Protein AF-A0A7C5GS43-F1 (afdb_monomer)

Nearest PDB structures (foldseek):
  1zao-assembly1_A  TM=7.937E-01  e=9.694E-01  Archaeoglobus fulgidus
  2wgb-assembly1_A  TM=8.505E-01  e=1.320E+00  Mycolicibacterium smegmatis
  2isy-assembly1_B  TM=8.114E-01  e=1.404E+00  Mycobacterium tuberculosis
  2qq9-assembly1_A-2  TM=8.025E-01  e=2.302E+00  Corynebacterium diphtheriae
  4a6d-assembly1_A  TM=5.025E-01  e=4.268E+00  Homo sapiens

Solvent-accessible surface area (backbone atoms only — not comparable to full-atom values): 3991 Å² total; per-residue (Å²): 132,86,82,78,64,63,65,63,54,53,52,53,52,51,52,54,50,50,53,52,52,51,53,51,52,51,36,46,52,54,20,50,52,52,30,57,76,68,74,43,81,89,40,61,64,50,32,11,61,66,40,72,46,54,56,67,62,38,52,75,41,43,76,61,52,68,76,70,111

Radius of gyrati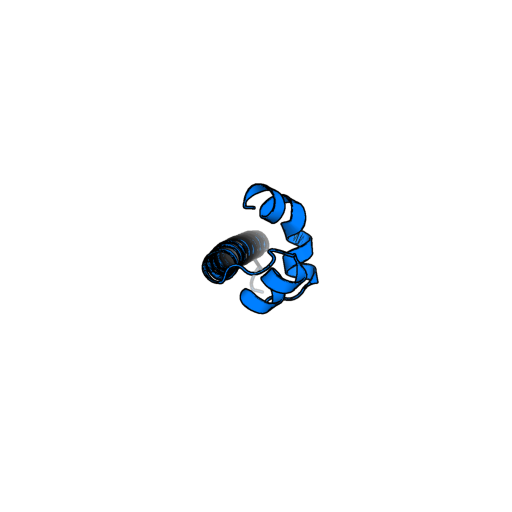on: 16.41 Å; Cα contacts (8 Å, |Δi|>4): 44; chains: 1; bounding box: 42×33×37 Å

Mean predicted aligned error: 5.69 Å

Sequence (69 aa):
MKEININNKRIATSKANRAKEEKSKENIINAINLLRIEDKKITIASIAKTAKISYNTAKKYKKFIEKQK

pLDDT: mean 90.34, std 12.35, range [45.12, 98.06]

Structure (mmCIF, N/CA/C/O backbone):
data_AF-A0A7C5GS43-F1
#
_entry.id   AF-A0A7C5GS43-F1
#
loop_
_atom_site.group_PDB
_atom_site.id
_atom_site.type_symbol
_atom_site.label_atom_id
_atom_site.label_alt_id
_atom_site.label_comp_id
_atom_site.label_asym_id
_atom_site.label_entity_id
_atom_site.label_seq_id
_atom_site.pdbx_PDB_ins_code
_atom_site.Cartn_x
_atom_site.Cartn_y
_atom_site.Cartn_z
_atom_site.occupancy
_atom_site.B_iso_or_equiv
_atom_site.auth_seq_id
_atom_site.auth_comp_id
_atom_site.auth_asym_id
_atom_site.auth_atom_id
_atom_site.pdbx_PDB_model_num
ATOM 1 N N . MET A 1 1 ? 26.740 -21.789 -29.836 1.00 45.12 1 MET A N 1
ATOM 2 C CA . MET A 1 1 ? 25.923 -21.599 -28.613 1.00 45.12 1 MET A CA 1
ATOM 3 C C . MET A 1 1 ? 25.602 -20.112 -28.489 1.00 45.12 1 MET A C 1
ATOM 5 O O . MET A 1 1 ? 26.508 -19.320 -28.698 1.00 45.12 1 MET A O 1
ATOM 9 N N . LYS A 1 2 ? 24.344 -19.707 -28.251 1.00 56.41 2 LYS A N 1
ATOM 10 C CA . LYS A 1 2 ? 24.002 -18.281 -28.063 1.00 56.41 2 LYS A CA 1
ATOM 11 C C . LYS A 1 2 ? 24.487 -17.830 -26.685 1.00 56.41 2 LYS A C 1
ATOM 13 O O . LYS A 1 2 ? 24.012 -18.350 -25.679 1.00 56.41 2 LYS A O 1
ATOM 18 N N . GLU A 1 3 ? 25.402 -16.868 -26.649 1.00 56.34 3 GLU A N 1
ATOM 19 C CA . GLU A 1 3 ? 25.810 -16.192 -25.419 1.00 56.34 3 GLU A CA 1
ATOM 20 C C . GLU A 1 3 ? 24.599 -15.484 -24.799 1.00 56.34 3 GLU A C 1
ATOM 22 O O . GLU A 1 3 ? 23.974 -14.602 -25.394 1.00 56.34 3 GLU A O 1
ATOM 27 N N . ILE A 1 4 ? 24.223 -15.895 -23.592 1.00 61.56 4 ILE A N 1
ATOM 28 C CA . ILE A 1 4 ? 23.196 -15.202 -22.823 1.00 61.56 4 ILE A CA 1
ATOM 29 C C . ILE A 1 4 ? 23.849 -13.944 -22.250 1.00 61.56 4 ILE A C 1
ATOM 31 O O . ILE A 1 4 ? 24.602 -14.020 -21.286 1.00 61.56 4 ILE A O 1
ATOM 35 N N . ASN A 1 5 ? 23.535 -12.773 -22.806 1.00 63.97 5 ASN A N 1
ATOM 36 C CA . ASN A 1 5 ? 23.980 -11.499 -22.243 1.00 63.97 5 ASN A CA 1
ATOM 37 C C . ASN A 1 5 ? 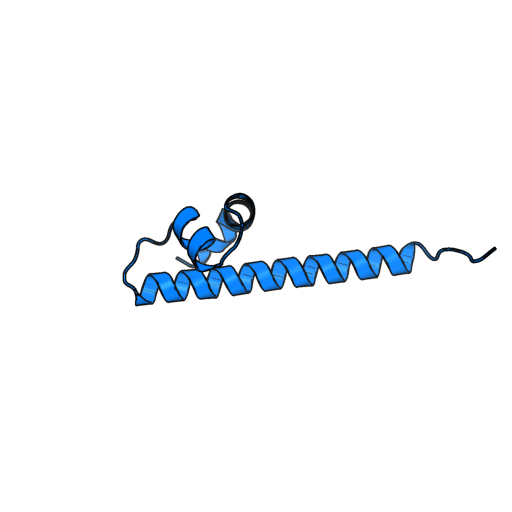23.238 -11.223 -20.915 1.00 63.97 5 ASN A C 1
ATOM 39 O O . ASN A 1 5 ? 22.088 -10.771 -20.886 1.00 63.97 5 ASN A O 1
ATOM 43 N N . ILE A 1 6 ? 23.894 -11.549 -19.798 1.00 67.38 6 ILE A N 1
ATOM 44 C CA . ILE A 1 6 ? 23.359 -11.453 -18.428 1.00 67.38 6 ILE A CA 1
ATOM 45 C C . ILE A 1 6 ? 23.073 -9.991 -18.032 1.00 67.38 6 ILE A C 1
ATOM 47 O O . ILE A 1 6 ? 22.134 -9.725 -17.275 1.00 67.38 6 ILE A O 1
ATOM 51 N N . ASN A 1 7 ? 23.814 -9.027 -18.587 1.00 68.69 7 ASN A N 1
ATOM 52 C CA . ASN A 1 7 ? 23.666 -7.606 -18.265 1.00 68.69 7 ASN A CA 1
ATOM 53 C C . ASN A 1 7 ? 22.325 -7.046 -18.754 1.00 68.69 7 ASN A C 1
ATOM 55 O O . ASN A 1 7 ? 21.613 -6.394 -17.985 1.00 68.69 7 ASN A O 1
ATOM 59 N N . ASN A 1 8 ? 21.909 -7.394 -19.974 1.00 71.00 8 ASN A N 1
ATOM 60 C CA . ASN A 1 8 ? 20.620 -6.954 -20.517 1.00 71.00 8 ASN A CA 1
ATOM 61 C C . ASN A 1 8 ? 19.430 -7.512 -19.717 1.00 71.00 8 ASN A C 1
ATOM 63 O O . ASN A 1 8 ? 18.463 -6.790 -19.459 1.00 71.00 8 ASN A O 1
ATOM 67 N N . LYS A 1 9 ? 19.520 -8.765 -19.245 1.00 68.38 9 LYS A N 1
ATOM 68 C CA . LYS A 1 9 ? 18.492 -9.376 -18.383 1.00 68.38 9 LYS A CA 1
ATOM 69 C C . LYS A 1 9 ? 18.378 -8.664 -17.032 1.00 68.38 9 LYS A C 1
ATOM 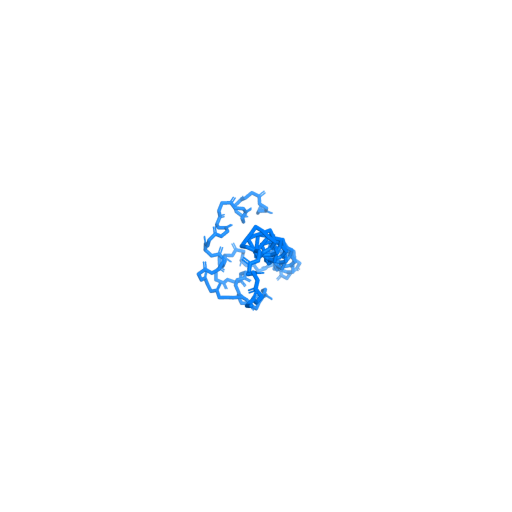71 O O . LYS A 1 9 ? 17.269 -8.371 -16.592 1.00 68.38 9 LYS A O 1
ATOM 76 N N . ARG A 1 10 ? 19.503 -8.330 -16.387 1.00 74.31 10 ARG A N 1
ATOM 77 C CA . ARG A 1 10 ? 19.508 -7.598 -15.103 1.00 74.31 10 ARG A CA 1
ATOM 78 C C . ARG A 1 10 ? 18.893 -6.202 -15.236 1.00 74.31 10 ARG A C 1
ATOM 80 O O . ARG A 1 10 ? 18.109 -5.801 -14.374 1.00 74.31 10 ARG A O 1
ATOM 87 N N . ILE A 1 11 ? 19.195 -5.491 -16.325 1.00 79.88 11 ILE A N 1
ATO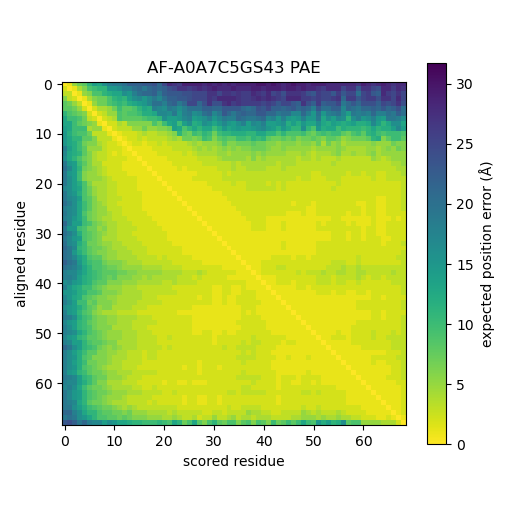M 88 C CA . ILE A 1 11 ? 18.628 -4.164 -16.614 1.00 79.88 11 ILE A CA 1
ATOM 89 C C . ILE A 1 11 ? 17.112 -4.257 -16.822 1.00 79.88 11 ILE A C 1
ATOM 91 O O . ILE A 1 11 ? 16.365 -3.481 -16.223 1.00 79.88 11 ILE A O 1
ATOM 95 N N . ALA A 1 12 ? 16.646 -5.223 -17.618 1.00 83.00 12 ALA A N 1
ATOM 96 C CA . ALA A 1 12 ? 15.220 -5.432 -17.862 1.00 83.00 12 ALA A CA 1
ATOM 97 C C . ALA A 1 12 ? 14.45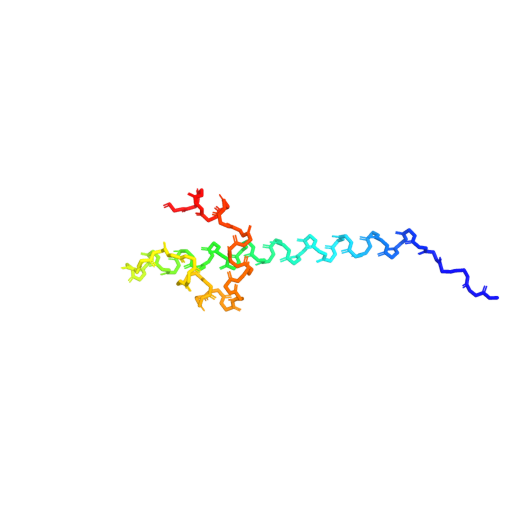6 -5.768 -16.568 1.00 83.00 12 ALA A C 1
ATOM 99 O O . ALA A 1 12 ? 13.431 -5.147 -16.281 1.00 83.00 12 ALA A O 1
ATOM 100 N N . THR A 1 13 ? 14.991 -6.669 -15.738 1.00 85.25 13 THR A N 1
ATOM 101 C CA . THR A 1 13 ? 14.402 -7.015 -14.433 1.00 85.25 13 THR A CA 1
ATOM 102 C C . THR A 1 13 ? 14.338 -5.807 -13.498 1.00 85.25 13 THR A C 1
ATOM 104 O O . THR A 1 13 ? 13.316 -5.581 -12.851 1.00 85.25 13 THR A O 1
ATOM 107 N N . SER A 1 14 ? 15.395 -4.990 -13.449 1.00 88.38 14 SER A N 1
ATOM 108 C CA . SER A 1 14 ? 15.405 -3.765 -12.641 1.00 88.38 14 SER A CA 1
ATOM 109 C C . SER A 1 14 ? 14.331 -2.771 -13.095 1.00 88.38 14 SER A C 1
ATOM 111 O O . SER A 1 14 ? 13.587 -2.254 -12.261 1.00 88.38 14 SER A O 1
ATOM 113 N N . LYS A 1 15 ? 14.192 -2.554 -14.411 1.00 90.12 15 LYS A N 1
ATOM 114 C CA . LYS A 1 15 ? 13.147 -1.687 -14.980 1.00 90.12 15 LYS A CA 1
ATOM 115 C C . LYS A 1 15 ? 11.743 -2.198 -14.652 1.00 90.12 15 LYS A C 1
ATOM 117 O O . LYS A 1 15 ? 10.915 -1.426 -14.178 1.00 90.12 15 LYS A O 1
ATOM 122 N N . ALA A 1 16 ? 11.496 -3.495 -14.826 1.00 90.50 16 ALA A N 1
ATOM 123 C CA . ALA A 1 16 ? 10.207 -4.104 -14.501 1.00 90.50 16 ALA A CA 1
ATOM 124 C C . ALA A 1 16 ? 9.866 -3.978 -13.007 1.00 90.50 16 ALA A C 1
ATOM 126 O O . ALA A 1 16 ? 8.718 -3.711 -12.652 1.00 90.50 16 ALA A O 1
ATOM 127 N N . ASN A 1 17 ? 10.858 -4.131 -12.126 1.00 91.12 17 ASN A N 1
ATOM 128 C CA . ASN A 1 17 ? 10.662 -3.945 -10.692 1.00 91.12 17 ASN A CA 1
ATOM 129 C C . ASN A 1 17 ? 10.320 -2.492 -10.357 1.00 91.12 17 ASN A C 1
ATOM 131 O O . ASN A 1 17 ? 9.348 -2.271 -9.643 1.00 91.12 17 ASN A O 1
ATOM 135 N N . ARG A 1 18 ? 11.038 -1.511 -10.920 1.00 93.81 18 ARG A N 1
ATOM 136 C CA . ARG A 1 18 ? 10.722 -0.083 -10.726 1.00 93.81 18 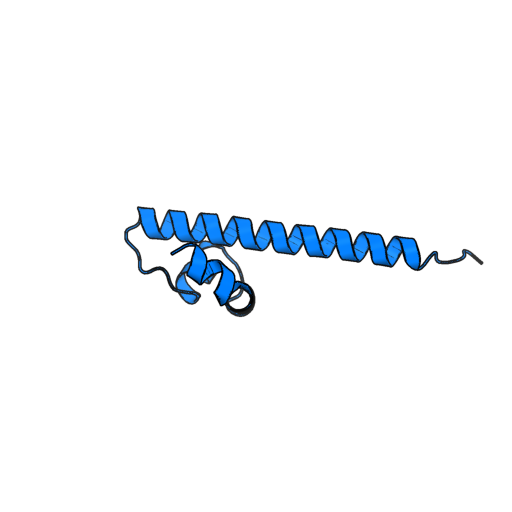ARG A CA 1
ATOM 137 C C . ARG A 1 18 ? 9.295 0.250 -11.159 1.00 93.81 18 ARG A C 1
ATOM 139 O O . ARG A 1 18 ? 8.548 0.794 -10.355 1.00 93.81 18 ARG A O 1
ATOM 146 N N . ALA A 1 19 ? 8.883 -0.199 -12.345 1.00 94.75 19 ALA A N 1
ATOM 147 C CA . ALA A 1 19 ? 7.521 0.010 -12.836 1.00 94.75 19 ALA A CA 1
ATOM 148 C C . ALA A 1 19 ? 6.456 -0.606 -11.905 1.00 94.75 19 ALA A C 1
ATOM 150 O O . ALA A 1 19 ? 5.417 -0.001 -11.642 1.00 94.75 19 ALA A O 1
ATOM 151 N N . LYS A 1 20 ? 6.712 -1.800 -11.346 1.00 93.06 20 LYS A N 1
ATOM 152 C CA . LYS A 1 20 ? 5.820 -2.417 -10.345 1.00 93.06 20 LYS A CA 1
ATOM 153 C C . LYS A 1 20 ? 5.752 -1.606 -9.051 1.00 93.06 20 LYS A C 1
ATOM 155 O O . LYS A 1 20 ? 4.683 -1.520 -8.441 1.00 93.06 20 LYS A O 1
ATOM 160 N N . GLU A 1 21 ? 6.873 -1.040 -8.611 1.00 94.38 21 GLU A N 1
ATOM 161 C CA . GLU A 1 21 ? 6.911 -0.203 -7.413 1.00 94.38 21 GLU A CA 1
ATOM 162 C C .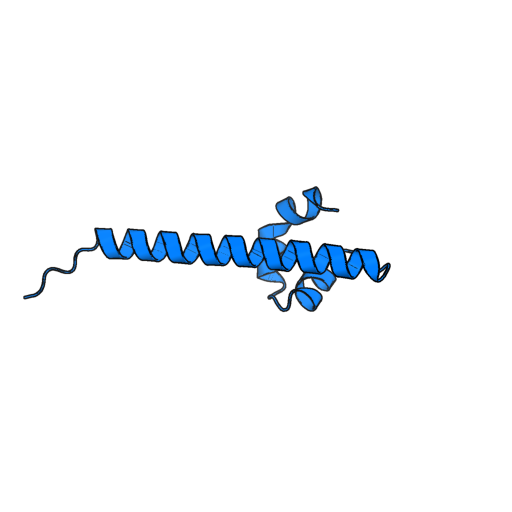 GLU A 1 21 ? 6.171 1.120 -7.612 1.00 94.38 21 GLU A C 1
ATOM 164 O O . GLU A 1 21 ? 5.422 1.524 -6.724 1.00 94.38 21 GLU A O 1
ATOM 169 N N . GLU A 1 22 ? 6.334 1.762 -8.767 1.00 95.88 22 GLU A N 1
ATOM 170 C CA . GLU A 1 22 ? 5.611 2.983 -9.140 1.00 95.88 22 GLU A CA 1
ATOM 171 C C . GLU A 1 22 ? 4.106 2.732 -9.199 1.00 95.88 22 GLU A C 1
ATOM 173 O O . GLU A 1 22 ? 3.353 3.398 -8.489 1.00 95.88 22 GLU A O 1
ATOM 178 N N . LYS A 1 23 ? 3.680 1.678 -9.903 1.00 95.50 23 LYS A N 1
ATOM 179 C CA . LYS A 1 23 ? 2.267 1.278 -9.966 1.00 95.50 23 LYS A CA 1
ATOM 180 C C . LYS A 1 23 ? 1.674 0.989 -8.585 1.00 95.50 23 LYS A C 1
ATOM 182 O O . LYS A 1 23 ? 0.527 1.323 -8.304 1.00 95.50 23 LYS A O 1
ATOM 187 N N . SER A 1 24 ? 2.455 0.380 -7.692 1.00 95.25 24 SER A N 1
ATOM 188 C CA . SER A 1 24 ? 2.007 0.125 -6.317 1.00 95.25 24 SER A CA 1
ATOM 189 C C . SER A 1 24 ? 1.804 1.424 -5.536 1.00 95.25 24 SER A C 1
ATOM 191 O O . SER A 1 24 ? 0.819 1.543 -4.810 1.00 95.25 24 SER A O 1
ATOM 193 N N . LYS A 1 25 ? 2.706 2.403 -5.686 1.00 96.44 25 LYS A N 1
ATOM 194 C CA . LYS A 1 25 ? 2.577 3.720 -5.042 1.00 96.44 25 LYS A CA 1
ATOM 195 C C . LYS A 1 25 ? 1.373 4.492 -5.576 1.00 96.44 25 LYS A C 1
ATOM 197 O O . LYS A 1 25 ? 0.631 5.049 -4.775 1.00 96.44 25 LYS A O 1
ATOM 202 N N . GLU A 1 26 ? 1.160 4.477 -6.887 1.00 97.31 26 GLU A N 1
ATOM 203 C CA . GLU A 1 26 ? 0.010 5.114 -7.536 1.00 97.31 26 GLU A CA 1
ATOM 204 C C . GLU A 1 26 ? -1.315 4.533 -7.021 1.00 97.31 26 GLU A C 1
ATOM 206 O O . GLU A 1 26 ? -2.172 5.267 -6.533 1.00 97.31 26 GLU A O 1
ATOM 211 N N . ASN A 1 27 ? -1.441 3.201 -7.001 1.00 96.88 27 ASN A N 1
ATOM 212 C CA . ASN A 1 27 ? -2.620 2.529 -6.452 1.00 96.88 27 ASN A CA 1
ATOM 213 C C . ASN A 1 27 ? -2.867 2.887 -4.978 1.00 96.88 27 ASN A C 1
ATOM 215 O O . ASN A 1 27 ? -4.013 3.050 -4.561 1.00 96.88 27 ASN A O 1
ATOM 219 N N . ILE A 1 28 ? -1.800 3.008 -4.181 1.00 97.69 28 ILE A N 1
ATOM 220 C CA . ILE A 1 28 ? -1.889 3.410 -2.774 1.00 97.69 28 ILE A CA 1
ATOM 221 C C . ILE A 1 28 ? -2.395 4.850 -2.645 1.00 97.69 28 ILE A C 1
ATOM 223 O O . ILE A 1 28 ? -3.284 5.086 -1.830 1.00 97.69 28 ILE A O 1
ATOM 227 N N . ILE A 1 29 ? -1.868 5.795 -3.431 1.00 97.69 29 ILE A N 1
ATOM 228 C CA . ILE A 1 29 ? -2.327 7.195 -3.424 1.00 97.69 29 ILE A CA 1
ATOM 229 C C . ILE A 1 29 ? -3.815 7.257 -3.781 1.00 97.69 29 ILE A C 1
ATOM 231 O O . ILE A 1 29 ? -4.600 7.859 -3.050 1.00 97.69 29 ILE A O 1
ATOM 235 N N . ASN A 1 30 ? -4.218 6.568 -4.848 1.00 97.69 30 ASN A N 1
ATOM 236 C CA . ASN A 1 30 ? -5.611 6.534 -5.289 1.00 97.69 30 ASN A CA 1
ATOM 237 C C . ASN A 1 30 ? -6.534 5.957 -4.206 1.00 97.69 30 ASN A C 1
ATOM 239 O O . ASN A 1 30 ? -7.600 6.507 -3.941 1.00 97.69 30 ASN A O 1
ATOM 243 N N . ALA A 1 31 ? -6.103 4.896 -3.520 1.00 97.94 31 ALA A N 1
ATOM 244 C CA . ALA A 1 31 ? -6.855 4.322 -2.410 1.00 97.94 31 ALA A CA 1
ATOM 245 C C . ALA A 1 31 ? -6.963 5.261 -1.202 1.00 97.94 31 ALA A C 1
ATOM 247 O O . ALA A 1 31 ? -8.026 5.331 -0.590 1.00 97.94 31 ALA A O 1
ATOM 248 N N . ILE A 1 32 ? -5.893 5.984 -0.855 1.00 97.56 32 ILE A N 1
ATOM 249 C CA . ILE A 1 32 ? -5.915 6.997 0.212 1.00 97.56 32 ILE A CA 1
ATOM 250 C C . ILE A 1 32 ? -6.913 8.103 -0.135 1.00 97.56 32 ILE A C 1
ATOM 252 O O . ILE A 1 32 ? -7.743 8.448 0.704 1.00 97.56 32 ILE A O 1
ATOM 256 N N . ASN A 1 33 ? -6.872 8.609 -1.368 1.00 97.88 33 ASN A N 1
ATOM 257 C CA . ASN A 1 33 ? -7.776 9.659 -1.829 1.00 97.88 33 ASN A CA 1
ATOM 258 C C . ASN A 1 33 ? -9.234 9.198 -1.807 1.00 97.88 33 ASN A C 1
ATOM 260 O O . ASN A 1 33 ? -10.084 9.917 -1.292 1.00 97.88 33 ASN A O 1
ATOM 264 N N . LEU A 1 34 ? -9.519 7.985 -2.289 1.00 97.94 34 LEU A N 1
ATOM 265 C CA . LEU A 1 34 ? -10.875 7.442 -2.261 1.00 97.94 34 LEU A CA 1
ATOM 266 C C . LEU A 1 34 ? -11.386 7.278 -0.825 1.00 97.94 34 LEU A C 1
ATOM 268 O O . LEU A 1 34 ? -12.490 7.707 -0.517 1.00 97.94 34 LEU A O 1
ATOM 272 N N . LEU A 1 35 ? -10.563 6.734 0.075 1.00 97.19 35 LEU A N 1
ATOM 273 C CA . LEU A 1 35 ? -10.929 6.611 1.489 1.00 97.19 35 LEU A CA 1
ATOM 274 C C . LEU A 1 35 ? -11.161 7.977 2.147 1.00 97.19 35 LEU A C 1
ATOM 276 O O . LEU A 1 35 ? -12.047 8.084 2.986 1.00 97.19 35 LEU A O 1
ATOM 280 N N . ARG A 1 36 ? -10.396 9.008 1.763 1.00 96.75 36 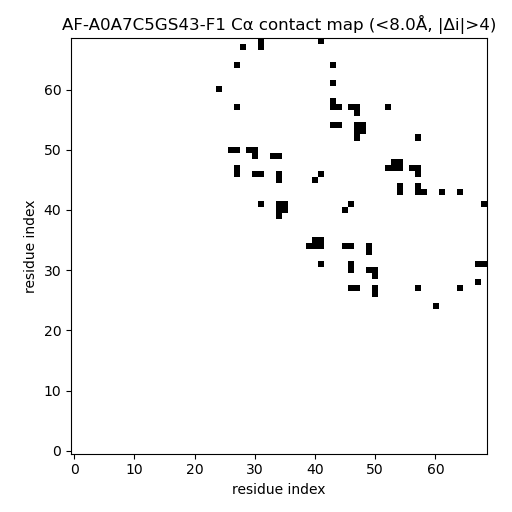ARG A N 1
ATOM 281 C CA . ARG A 1 36 ? -10.571 10.384 2.250 1.00 96.75 36 ARG A CA 1
ATOM 282 C C . ARG A 1 36 ? -11.884 10.997 1.750 1.00 96.75 36 ARG A C 1
ATOM 284 O O . ARG A 1 36 ? -12.571 11.636 2.532 1.00 96.75 36 ARG A O 1
ATOM 291 N N . ILE A 1 37 ? -12.241 10.775 0.483 1.00 97.44 37 ILE A N 1
ATOM 292 C CA . ILE A 1 37 ? -13.518 11.230 -0.100 1.00 97.44 37 ILE A CA 1
ATOM 293 C C . ILE A 1 37 ? -14.706 10.532 0.572 1.00 97.44 37 ILE A C 1
ATOM 295 O O . ILE A 1 37 ? -15.725 11.158 0.834 1.00 97.44 37 ILE A O 1
ATOM 299 N N . GLU A 1 38 ? -14.570 9.242 0.874 1.00 96.75 38 GLU A N 1
ATOM 300 C CA . GLU A 1 38 ? -15.608 8.445 1.536 1.00 96.75 38 GLU A CA 1
ATOM 301 C C . GLU A 1 38 ? -15.679 8.660 3.062 1.00 96.75 38 GLU A C 1
ATOM 303 O O . GLU A 1 38 ? -16.433 7.949 3.726 1.00 96.75 38 GLU A O 1
ATOM 308 N N . ASP A 1 39 ? -14.872 9.570 3.622 1.00 95.69 39 ASP A N 1
ATOM 309 C CA . ASP A 1 39 ? -14.700 9.798 5.068 1.00 95.69 39 ASP A CA 1
ATOM 310 C C . ASP A 1 39 ? -14.437 8.503 5.870 1.00 95.69 39 ASP A C 1
ATOM 312 O O . ASP A 1 39 ? -14.902 8.277 6.989 1.00 95.69 39 ASP A O 1
ATOM 316 N N . LYS A 1 40 ? -13.678 7.581 5.267 1.00 96.38 40 LYS A N 1
ATOM 317 C CA . LYS A 1 40 ? -13.323 6.291 5.864 1.00 96.38 40 LYS A CA 1
ATOM 318 C C . LYS A 1 40 ? -11.943 6.331 6.495 1.00 96.38 40 LYS A C 1
ATOM 320 O O . LYS A 1 40 ? -10.998 6.961 6.024 1.00 96.38 40 LYS A O 1
ATOM 325 N N . LYS A 1 41 ? -11.773 5.513 7.535 1.00 95.38 41 LYS A N 1
ATOM 326 C CA . LYS A 1 41 ? -10.494 5.374 8.236 1.00 95.38 41 LYS A CA 1
ATOM 327 C C . LYS A 1 41 ? -9.381 4.900 7.293 1.00 95.38 41 LYS A C 1
ATOM 329 O O . LYS A 1 41 ? -9.422 3.791 6.748 1.00 95.38 41 LYS A O 1
ATOM 334 N N . ILE A 1 42 ? -8.321 5.698 7.190 1.00 96.75 42 ILE A N 1
ATOM 335 C CA . ILE A 1 42 ? -7.146 5.404 6.363 1.00 96.75 42 ILE A CA 1
ATOM 336 C C . ILE A 1 42 ? -6.172 4.526 7.164 1.00 96.75 42 ILE A C 1
ATOM 338 O O . ILE A 1 42 ? -5.362 4.996 7.968 1.00 96.75 42 ILE A O 1
ATOM 342 N N . THR A 1 43 ? -6.246 3.213 6.959 1.00 97.00 43 THR A N 1
ATOM 343 C CA . THR A 1 43 ? -5.399 2.188 7.593 1.00 97.00 43 THR A CA 1
ATOM 344 C C . THR A 1 43 ? -4.708 1.350 6.522 1.00 97.00 43 THR A C 1
ATOM 346 O O . THR A 1 43 ? -5.156 1.313 5.382 1.00 97.00 43 THR A O 1
ATOM 349 N N . ILE A 1 44 ? -3.639 0.628 6.873 1.00 97.44 44 ILE A N 1
ATOM 350 C CA . ILE A 1 44 ? -2.952 -0.258 5.912 1.00 97.44 44 ILE A CA 1
ATOM 351 C C . ILE A 1 44 ? -3.927 -1.300 5.344 1.00 97.44 44 ILE A C 1
ATOM 353 O O . ILE A 1 44 ? -3.900 -1.586 4.152 1.00 97.44 44 ILE A O 1
ATOM 357 N N . ALA A 1 45 ? -4.818 -1.834 6.184 1.00 97.75 45 ALA A N 1
ATOM 358 C CA . ALA A 1 45 ? -5.809 -2.818 5.769 1.00 97.75 45 ALA A CA 1
ATOM 359 C C . ALA A 1 45 ? -6.878 -2.228 4.837 1.00 97.75 45 ALA A C 1
ATOM 361 O O . ALA A 1 45 ? -7.218 -2.863 3.841 1.00 97.75 45 ALA A O 1
ATOM 362 N N . SER A 1 46 ? -7.394 -1.027 5.128 1.00 97.56 46 SER A N 1
ATOM 363 C CA . SER A 1 46 ? -8.371 -0.378 4.244 1.00 97.56 46 SER A CA 1
ATOM 364 C C . SER A 1 46 ? -7.735 0.026 2.917 1.00 97.56 46 SER A C 1
ATOM 366 O O . SER A 1 46 ? -8.295 -0.292 1.876 1.00 97.56 46 SER A O 1
ATOM 368 N N . ILE A 1 47 ? -6.514 0.572 2.928 1.00 98.00 47 ILE A N 1
ATOM 369 C CA . ILE A 1 47 ? -5.747 0.855 1.704 1.00 98.00 47 ILE A CA 1
ATOM 370 C C . ILE A 1 47 ? -5.535 -0.419 0.883 1.00 98.00 47 ILE A C 1
ATOM 372 O O . ILE A 1 47 ? -5.775 -0.400 -0.316 1.00 98.00 47 ILE A O 1
ATOM 376 N N . ALA A 1 48 ? -5.114 -1.529 1.500 1.00 98.06 48 ALA A N 1
ATOM 377 C CA . ALA A 1 48 ? -4.881 -2.785 0.784 1.00 98.06 48 ALA A CA 1
ATOM 378 C C . ALA A 1 48 ? -6.146 -3.283 0.063 1.00 98.06 48 ALA A C 1
ATOM 380 O O . ALA A 1 48 ? -6.082 -3.650 -1.112 1.00 98.06 48 ALA A O 1
ATOM 381 N N . LYS A 1 49 ? -7.298 -3.229 0.746 1.00 97.94 49 LYS A N 1
ATOM 382 C CA . LYS A 1 49 ? -8.603 -3.589 0.172 1.00 97.94 49 LYS A CA 1
ATOM 383 C C . LYS A 1 49 ? -8.979 -2.658 -0.983 1.00 97.94 49 LYS A C 1
ATOM 385 O O . LYS A 1 49 ? -9.292 -3.143 -2.066 1.00 97.94 49 LYS A O 1
ATOM 390 N N . THR A 1 50 ? -8.892 -1.346 -0.775 1.00 97.62 50 THR A N 1
ATOM 391 C CA . THR A 1 50 ? -9.281 -0.339 -1.773 1.00 97.62 50 THR A CA 1
ATOM 392 C C . THR A 1 50 ? -8.366 -0.355 -3.002 1.00 97.62 50 THR A C 1
ATOM 394 O O . THR A 1 50 ? -8.845 -0.309 -4.130 1.00 97.62 50 THR A O 1
ATOM 397 N N . ALA A 1 51 ? -7.054 -0.510 -2.808 1.00 96.69 51 ALA A N 1
ATOM 398 C CA . ALA A 1 51 ? -6.059 -0.600 -3.881 1.00 96.69 51 ALA A CA 1
ATOM 399 C C . ALA A 1 51 ? -6.001 -1.982 -4.563 1.00 96.69 51 ALA A C 1
ATOM 401 O O . ALA A 1 51 ? -5.222 -2.158 -5.501 1.00 96.69 51 ALA A O 1
ATOM 402 N N . LYS A 1 52 ? -6.776 -2.972 -4.088 1.00 96.38 52 LYS A N 1
ATOM 403 C CA . LYS A 1 52 ? -6.748 -4.375 -4.548 1.00 96.38 52 LYS A CA 1
ATOM 404 C C . LYS A 1 52 ? -5.337 -4.986 -4.538 1.00 96.38 52 LYS A C 1
ATOM 406 O O . LYS A 1 52 ? -4.947 -5.706 -5.456 1.00 96.38 52 LYS A O 1
ATOM 411 N N . ILE A 1 53 ? -4.562 -4.701 -3.491 1.00 95.56 53 ILE A N 1
ATOM 412 C CA . ILE A 1 53 ? -3.217 -5.258 -3.277 1.00 95.56 53 ILE A CA 1
ATOM 413 C C . ILE A 1 53 ? -3.171 -6.092 -1.999 1.00 95.56 53 ILE A C 1
ATOM 415 O O . ILE A 1 53 ? -3.990 -5.932 -1.095 1.00 95.56 53 ILE A O 1
ATOM 419 N N . SER A 1 54 ? -2.173 -6.971 -1.887 1.00 96.62 54 SER A N 1
ATOM 420 C CA . SER A 1 54 ? -1.987 -7.740 -0.656 1.00 96.62 54 SER A CA 1
ATOM 421 C C . SER A 1 54 ? -1.666 -6.822 0.529 1.00 96.62 54 SER A C 1
ATOM 423 O O . SER A 1 54 ? -0.991 -5.795 0.383 1.00 96.62 54 SER A O 1
ATOM 425 N N . TYR A 1 55 ? -2.079 -7.232 1.730 1.00 97.38 55 TYR A N 1
ATOM 426 C CA . TYR A 1 55 ? -1.738 -6.517 2.961 1.00 97.38 55 TYR A CA 1
ATOM 427 C C . TYR A 1 55 ? -0.221 -6.344 3.125 1.00 97.38 55 TYR A C 1
ATOM 429 O O . TYR A 1 55 ? 0.242 -5.271 3.500 1.00 97.38 55 TYR A O 1
ATOM 437 N N . ASN A 1 56 ? 0.565 -7.369 2.784 1.00 97.62 56 ASN A N 1
ATOM 438 C CA . ASN A 1 56 ? 2.025 -7.327 2.877 1.00 97.62 56 ASN A CA 1
ATOM 439 C C . ASN A 1 56 ? 2.630 -6.299 1.916 1.00 97.62 56 ASN A C 1
ATOM 441 O O . ASN A 1 56 ? 3.558 -5.583 2.293 1.00 97.62 56 ASN A O 1
ATOM 445 N N . THR A 1 57 ? 2.070 -6.170 0.710 1.00 95.69 57 THR A N 1
ATOM 446 C CA . THR A 1 57 ? 2.462 -5.124 -0.240 1.00 95.69 57 THR A CA 1
ATOM 447 C C . THR A 1 57 ? 2.178 -3.747 0.349 1.00 95.69 57 THR A C 1
ATOM 449 O O . THR A 1 57 ? 3.088 -2.927 0.415 1.00 95.69 57 THR A O 1
ATOM 452 N N . ALA A 1 58 ? 0.972 -3.498 0.866 1.00 97.12 58 ALA A N 1
ATOM 453 C CA . ALA A 1 58 ? 0.655 -2.223 1.514 1.00 97.12 58 ALA A CA 1
ATOM 454 C C . ALA A 1 58 ? 1.567 -1.950 2.730 1.00 97.12 58 ALA A C 1
ATOM 456 O O . ALA A 1 58 ? 2.076 -0.841 2.898 1.00 97.12 58 ALA A O 1
ATOM 457 N N . LYS A 1 59 ? 1.853 -2.979 3.540 1.00 97.69 59 LYS A N 1
ATOM 458 C CA . LYS A 1 59 ? 2.748 -2.902 4.705 1.00 97.69 59 LYS A CA 1
ATOM 459 C C . LYS A 1 59 ? 4.189 -2.563 4.312 1.00 97.69 59 LYS A C 1
ATOM 461 O O . LYS A 1 59 ? 4.812 -1.761 5.007 1.00 97.69 59 LYS A O 1
ATOM 466 N N . LYS A 1 60 ? 4.705 -3.090 3.189 1.00 97.38 60 LYS A N 1
ATOM 467 C CA . LYS A 1 60 ? 6.021 -2.710 2.626 1.00 97.38 60 LYS A CA 1
ATOM 468 C C . LYS A 1 60 ? 6.119 -1.191 2.426 1.00 97.38 60 LYS A C 1
ATOM 470 O O . LYS A 1 60 ? 7.169 -0.607 2.678 1.00 97.38 60 LYS A O 1
ATOM 475 N N . TYR A 1 61 ? 5.018 -0.542 2.044 1.00 96.94 61 TYR A N 1
ATOM 476 C CA . TYR A 1 61 ? 4.935 0.903 1.816 1.00 96.94 61 TYR A CA 1
ATOM 477 C C . TYR A 1 61 ? 4.446 1.705 3.035 1.00 96.94 61 TYR A C 1
ATOM 479 O O . TYR A 1 61 ? 4.081 2.867 2.878 1.00 96.94 61 TYR A O 1
ATOM 487 N N . LYS A 1 62 ? 4.480 1.156 4.260 1.00 96.69 62 LYS A N 1
ATOM 488 C CA . LYS A 1 62 ? 4.004 1.846 5.479 1.00 96.69 62 LYS A CA 1
ATOM 489 C C . LYS A 1 62 ? 4.572 3.266 5.634 1.00 96.69 62 LYS A C 1
ATOM 491 O O . LYS A 1 62 ? 3.798 4.204 5.771 1.00 96.69 62 LYS A O 1
ATOM 496 N N . LYS A 1 63 ? 5.896 3.433 5.521 1.00 96.50 63 LYS A N 1
ATOM 497 C CA . LYS A 1 63 ? 6.554 4.754 5.617 1.00 96.50 63 LYS A CA 1
ATOM 498 C C . LYS A 1 63 ? 6.095 5.732 4.531 1.00 96.50 63 LYS A C 1
ATOM 500 O O . LYS A 1 63 ? 6.085 6.934 4.748 1.00 96.50 63 LYS A O 1
ATOM 505 N N . PHE A 1 64 ? 5.774 5.224 3.341 1.00 95.81 64 PHE A N 1
ATOM 506 C CA . PHE A 1 64 ? 5.249 6.042 2.251 1.00 95.81 64 PHE A CA 1
ATOM 507 C C . PHE A 1 64 ? 3.812 6.474 2.553 1.00 95.81 64 PHE A C 1
ATOM 509 O O . PHE A 1 64 ? 3.509 7.653 2.446 1.00 95.81 64 PHE A O 1
ATOM 516 N N . ILE A 1 65 ? 2.969 5.546 3.013 1.00 95.56 65 ILE A N 1
ATOM 517 C CA . ILE A 1 65 ? 1.583 5.811 3.420 1.00 95.56 65 ILE A CA 1
ATOM 518 C C . ILE A 1 65 ? 1.523 6.850 4.546 1.00 95.56 65 ILE A C 1
ATOM 520 O O . ILE A 1 65 ? 0.700 7.754 4.489 1.00 95.56 65 ILE A O 1
ATOM 524 N N . GLU A 1 66 ? 2.391 6.749 5.554 1.00 94.81 66 GLU A N 1
ATOM 525 C CA . GLU A 1 66 ? 2.433 7.688 6.687 1.00 94.81 66 GLU A CA 1
ATOM 526 C C . GLU A 1 66 ? 2.718 9.135 6.269 1.00 94.81 66 GLU A C 1
ATOM 528 O O . GLU A 1 66 ? 2.248 10.044 6.936 1.00 94.81 66 GLU A O 1
ATOM 533 N N . LYS A 1 67 ? 3.423 9.356 5.153 1.00 95.06 67 LYS A N 1
ATOM 534 C CA . LYS A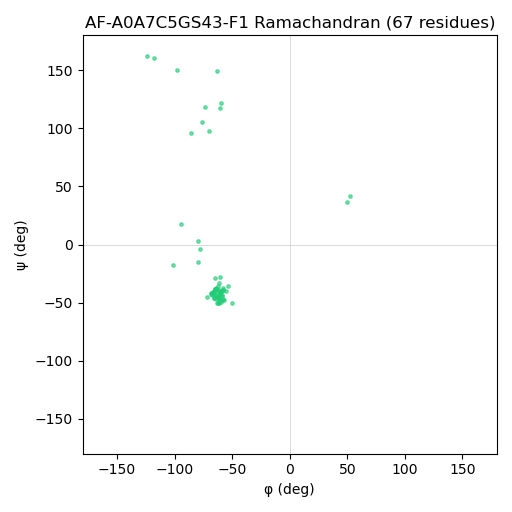 1 67 ? 3.681 10.701 4.609 1.00 95.06 67 LYS A CA 1
ATOM 535 C C . LYS A 1 67 ? 2.508 11.292 3.819 1.00 95.06 67 LYS A C 1
ATOM 537 O O . LYS A 1 67 ? 2.554 12.467 3.487 1.00 95.06 67 LYS A O 1
ATOM 542 N N . GLN A 1 68 ? 1.535 10.469 3.432 1.00 88.25 68 GLN A N 1
ATOM 543 C CA . GLN A 1 68 ? 0.414 10.859 2.562 1.00 88.25 68 GLN A CA 1
ATOM 544 C C . GLN A 1 68 ? -0.886 11.108 3.338 1.00 88.25 68 GLN A C 1
ATOM 546 O O . GLN A 1 68 ? -1.828 11.689 2.791 1.00 88.25 68 GLN A O 1
ATOM 551 N N . LYS A 1 69 ? -0.959 10.605 4.576 1.00 73.19 69 LYS A N 1
ATOM 552 C CA . LYS A 1 69 ? -2.090 10.834 5.477 1.00 73.19 69 LYS A CA 1
ATOM 553 C C . LYS A 1 69 ? -2.111 12.281 5.926 1.00 73.19 69 LYS A C 1
ATOM 555 O O . LYS A 1 69 ? -3.215 12.856 5.801 1.00 73.19 69 LYS A O 1
#

Foldseek 3Di:
DDDDPVVVVVVVVVVVVVVVLVLLLVLLLVQQVVCVVVVHDDDLVSSCVSSVHDSVSSVVCPVVSVVND

Secondary structure (DSSP, 8-state):
-----HHHHHHHHHHHHHHHHHHHHHHHHHHHHHHHHTT----HHHHHHHTT--HHHHHHTHHHHHTT-